Protein AF-A0A161ILF5-F1 (afdb_monomer_lite)

InterPro domains:
  IPR000164 Histone H3/CENP-A [PR00622] (2-23)
  IPR000164 Histone H3/CENP-A [PR00622] (26-43)
  IPR000164 Histone H3/CENP-A [PR00622] (48-64)
  IPR000164 Histone H3/CENP-A [PS00959] (35-43)
  IPR000164 Histone H3/CENP-A [PTHR11426] (1-64)
  IPR000164 Histone H3/CENP-A [SM00428] (2-64)
  IPR007125 Core Histone H2A/H2B/H3 domain [PF00125] (12-64)
  IPR009072 Histone-fold [G3DSA:1.10.20.10] (1-64)
  IPR009072 Histone-fold [SSF47113] (1-64)

Organism: NCBI:txid1840523

Structure (mmCIF, N/CA/C/O backbone):
data_AF-A0A161ILF5-F1
#
_entry.id   AF-A0A161ILF5-F1
#
loop_
_atom_site.group_PDB
_atom_site.id
_atom_site.type_symbol
_atom_site.label_atom_id
_atom_site.label_alt_id
_atom_site.label_comp_id
_atom_site.label_asym_id
_atom_site.label_entity_id
_atom_site.label_seq_id
_atom_site.pdbx_PDB_ins_code
_atom_site.Cartn_x
_atom_site.Cartn_y
_atom_site.Cartn_z
_atom_site.occupancy
_atom_site.B_iso_or_equiv
_atom_site.auth_seq_id
_atom_site.auth_comp_id
_atom_site.auth_asym_id
_atom_site.auth_atom_id
_atom_site.pdbx_PDB_model_num
ATOM 1 N N . THR A 1 1 ? 8.897 13.878 -46.999 1.00 51.00 1 THR A N 1
ATOM 2 C CA . THR A 1 1 ? 8.070 12.865 -46.307 1.00 51.00 1 THR A CA 1
ATOM 3 C C . THR A 1 1 ? 8.903 12.204 -45.218 1.00 51.00 1 THR A C 1
ATOM 5 O O . THR A 1 1 ? 9.560 11.199 -45.449 1.00 51.00 1 THR A O 1
ATOM 8 N N . GLY A 1 2 ? 8.981 12.827 -44.037 1.00 67.12 2 GLY A N 1
ATOM 9 C CA . GLY A 1 2 ? 9.769 12.294 -42.919 1.00 67.12 2 GLY A CA 1
ATOM 10 C C . GLY A 1 2 ? 9.041 11.118 -42.273 1.00 67.12 2 GLY A C 1
ATOM 11 O O . GLY A 1 2 ? 8.016 11.322 -41.631 1.00 67.12 2 GLY A O 1
ATOM 12 N N . GLY A 1 3 ? 9.519 9.893 -42.499 1.00 78.06 3 GLY A N 1
ATOM 13 C CA . GLY A 1 3 ? 8.889 8.674 -41.989 1.00 78.06 3 GLY A CA 1
ATOM 14 C C . GLY A 1 3 ? 8.791 8.650 -40.460 1.00 78.06 3 GLY A C 1
ATOM 15 O O . GLY A 1 3 ? 9.716 9.055 -39.757 1.00 78.06 3 GLY A O 1
ATOM 16 N N . VAL A 1 4 ? 7.664 8.155 -39.942 1.00 80.00 4 VAL A N 1
ATOM 17 C CA . VAL A 1 4 ? 7.415 8.005 -38.501 1.00 80.00 4 VAL A CA 1
ATOM 18 C C . VAL A 1 4 ? 8.452 7.051 -37.897 1.00 80.00 4 VAL A C 1
ATOM 20 O O . VAL A 1 4 ? 8.558 5.890 -38.297 1.00 80.00 4 VAL A O 1
ATOM 23 N N . LYS A 1 5 ? 9.234 7.533 -36.924 1.00 84.69 5 LYS A N 1
ATOM 24 C CA . LYS A 1 5 ? 10.236 6.725 -36.216 1.00 84.69 5 LYS A CA 1
ATOM 25 C C . LYS A 1 5 ? 9.531 5.620 -35.421 1.00 84.69 5 LYS A C 1
ATOM 27 O O . LYS A 1 5 ? 8.621 5.903 -34.644 1.00 84.69 5 LYS A O 1
ATOM 32 N N . LYS A 1 6 ? 9.957 4.363 -35.593 1.00 86.38 6 LYS A N 1
ATOM 33 C CA . LYS A 1 6 ? 9.398 3.233 -34.830 1.00 86.38 6 LYS A CA 1
ATOM 34 C C . LYS A 1 6 ? 9.601 3.457 -33.319 1.00 86.38 6 LYS A C 1
ATOM 36 O O . LYS A 1 6 ? 10.708 3.838 -32.925 1.00 86.38 6 LYS A O 1
ATOM 41 N N . PRO A 1 7 ? 8.588 3.193 -32.470 1.00 91.12 7 PRO A N 1
ATOM 42 C CA . PRO A 1 7 ? 8.742 3.264 -31.021 1.00 91.12 7 PRO A CA 1
ATOM 43 C C . PRO A 1 7 ? 9.848 2.327 -30.526 1.00 91.12 7 PRO A C 1
ATOM 45 O O . PRO A 1 7 ? 9.935 1.171 -30.943 1.00 91.12 7 PRO A O 1
ATOM 48 N N . HIS A 1 8 ? 10.696 2.821 -29.623 1.00 92.06 8 HIS A N 1
ATOM 49 C CA . HIS A 1 8 ? 11.731 2.004 -28.997 1.00 92.06 8 HIS A CA 1
ATOM 50 C C . HIS A 1 8 ? 11.099 0.957 -28.067 1.00 92.06 8 HIS A C 1
ATOM 52 O O . HIS A 1 8 ? 10.332 1.303 -27.167 1.00 92.06 8 HIS A O 1
ATOM 58 N N . ARG A 1 9 ? 11.471 -0.318 -28.238 1.0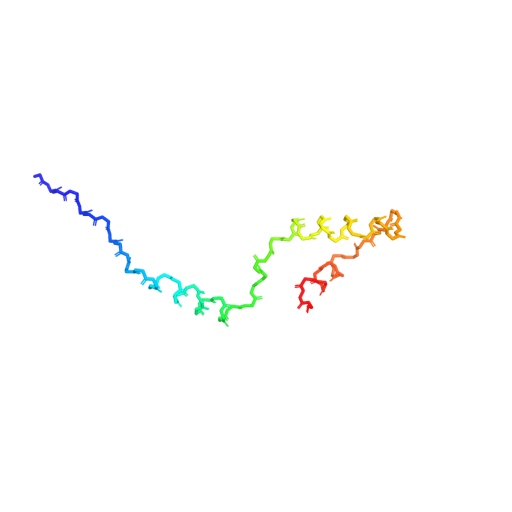0 94.38 9 ARG A N 1
ATOM 59 C CA . ARG A 1 9 ? 11.048 -1.423 -27.368 1.00 94.38 9 ARG A CA 1
ATOM 60 C C . ARG A 1 9 ? 12.237 -1.938 -26.562 1.00 94.38 9 ARG A C 1
ATOM 62 O O . ARG A 1 9 ? 13.241 -2.355 -27.128 1.00 94.38 9 ARG A O 1
ATOM 69 N N . TYR A 1 10 ? 12.105 -1.933 -25.237 1.00 95.56 10 TYR A N 1
ATOM 70 C CA . TYR A 1 10 ? 13.109 -2.508 -24.341 1.00 95.56 10 TYR A CA 1
ATOM 71 C C . TYR A 1 10 ? 13.185 -4.034 -24.488 1.00 95.56 10 TYR A C 1
ATOM 73 O 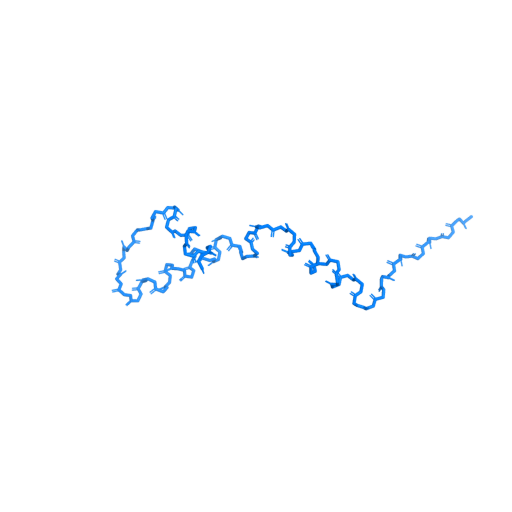O . TYR A 1 10 ? 12.179 -4.691 -24.765 1.00 95.56 10 TYR A O 1
ATOM 81 N N . ARG A 1 11 ? 14.377 -4.601 -24.261 1.00 96.62 11 ARG A N 1
ATOM 82 C CA . ARG A 1 11 ? 14.567 -6.056 -24.229 1.00 96.62 11 ARG A CA 1
ATOM 83 C C . ARG A 1 11 ? 13.814 -6.650 -23.025 1.00 96.62 11 ARG A C 1
ATOM 85 O O . ARG A 1 11 ? 13.694 -5.971 -21.995 1.00 96.62 11 ARG A O 1
ATOM 92 N N . PRO A 1 12 ? 13.325 -7.899 -23.118 1.00 97.25 12 PRO A N 1
ATOM 93 C CA . PRO A 1 12 ? 12.770 -8.606 -21.967 1.00 97.25 12 PRO A CA 1
ATOM 94 C C . PRO A 1 12 ? 13.718 -8.531 -20.761 1.00 97.25 12 PRO A C 1
ATOM 96 O O . PRO A 1 12 ? 14.936 -8.578 -20.917 1.00 97.25 12 PRO A O 1
ATOM 99 N N . GLY A 1 13 ? 13.167 -8.324 -19.565 1.00 96.94 13 GLY A N 1
ATOM 100 C CA . GLY A 1 13 ? 13.938 -8.165 -18.326 1.00 96.94 13 GLY A CA 1
ATOM 101 C C . GLY A 1 13 ? 14.449 -6.746 -18.043 1.00 96.94 13 GLY A C 1
ATOM 102 O O . GLY A 1 13 ? 14.606 -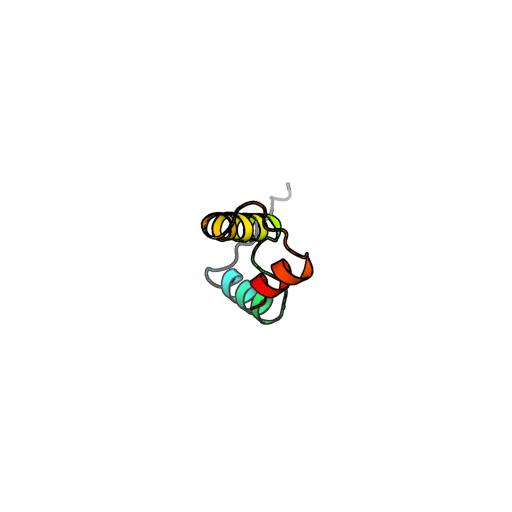6.392 -16.878 1.00 96.94 13 GLY A O 1
ATOM 103 N N . THR A 1 14 ? 14.630 -5.875 -19.047 1.00 97.88 14 THR A N 1
ATOM 104 C CA . THR A 1 14 ? 15.128 -4.503 -18.799 1.00 97.88 14 THR A CA 1
ATOM 105 C C . THR A 1 14 ? 14.151 -3.675 -17.961 1.00 97.88 14 THR A C 1
ATOM 107 O O . THR A 1 14 ? 14.563 -2.982 -17.032 1.00 97.88 14 THR A O 1
ATOM 110 N N . VAL A 1 15 ? 12.853 -3.748 -18.272 1.00 97.56 15 VAL A N 1
ATOM 111 C CA . VAL A 1 15 ? 11.818 -3.011 -17.527 1.00 97.56 15 VAL A CA 1
ATOM 112 C C . VAL A 1 15 ? 11.618 -3.614 -16.136 1.00 97.56 15 VAL A C 1
ATOM 114 O O . VAL A 1 15 ? 11.595 -2.865 -15.166 1.00 97.56 15 VAL A O 1
ATOM 117 N N . ALA A 1 16 ? 11.615 -4.946 -16.029 1.00 98.12 16 ALA A N 1
ATOM 118 C CA . ALA A 1 16 ? 11.480 -5.649 -14.754 1.00 98.12 16 ALA A CA 1
ATOM 119 C C . ALA A 1 16 ? 12.617 -5.309 -13.772 1.00 98.12 16 ALA A C 1
ATOM 121 O O . ALA A 1 16 ? 12.359 -4.940 -12.632 1.00 98.12 16 ALA A O 1
ATOM 122 N N . LEU A 1 17 ? 13.883 -5.330 -14.214 1.00 98.44 17 LEU A N 1
ATOM 123 C CA . LEU A 1 17 ? 15.021 -4.942 -13.364 1.00 98.44 17 LEU A CA 1
ATOM 124 C C . LEU A 1 17 ? 14.944 -3.477 -12.916 1.00 98.44 17 LEU A C 1
ATOM 126 O O . LEU A 1 17 ? 15.363 -3.138 -11.810 1.00 98.44 17 LEU A O 1
ATOM 130 N N . ARG A 1 18 ? 14.417 -2.594 -13.769 1.00 98.00 18 ARG A N 1
ATOM 131 C CA . ARG A 1 18 ? 14.200 -1.187 -13.421 1.00 98.00 18 ARG A CA 1
ATOM 132 C C . ARG A 1 18 ? 13.095 -1.030 -12.374 1.00 98.00 18 ARG A C 1
ATOM 134 O O . ARG A 1 18 ? 13.263 -0.233 -11.458 1.00 98.00 18 ARG A O 1
ATOM 141 N N . GLU A 1 19 ? 12.005 -1.781 -12.492 1.00 98.06 19 GLU A N 1
ATOM 142 C CA . GLU A 1 19 ? 10.906 -1.793 -11.520 1.00 98.06 19 GLU A CA 1
ATOM 143 C C . GLU A 1 19 ? 11.351 -2.359 -10.170 1.00 98.06 19 GLU A C 1
ATOM 145 O O . GLU A 1 19 ? 11.105 -1.720 -9.152 1.00 98.06 19 GLU A O 1
ATOM 150 N N . ILE A 1 20 ? 12.106 -3.463 -10.154 1.00 98.25 20 ILE A N 1
ATOM 151 C CA . ILE A 1 20 ? 12.690 -4.029 -8.927 1.00 98.25 20 ILE A CA 1
ATOM 152 C C . ILE A 1 20 ? 13.543 -2.981 -8.208 1.00 98.25 20 ILE A C 1
ATOM 154 O O . ILE A 1 20 ? 13.320 -2.707 -7.033 1.00 98.25 20 ILE A O 1
ATOM 158 N N . ARG A 1 21 ? 14.473 -2.327 -8.920 1.00 98.38 21 ARG A N 1
ATOM 159 C CA . ARG A 1 21 ? 15.318 -1.274 -8.330 1.00 98.38 21 ARG A CA 1
ATOM 160 C C . ARG A 1 21 ? 14.506 -0.083 -7.828 1.00 98.38 21 ARG A C 1
ATOM 162 O O . ARG A 1 21 ? 14.867 0.507 -6.815 1.00 98.38 21 ARG A O 1
ATOM 169 N N . ARG A 1 22 ? 13.434 0.293 -8.535 1.00 97.94 22 ARG A N 1
ATOM 170 C CA . ARG A 1 22 ? 12.529 1.365 -8.103 1.00 97.94 22 ARG A CA 1
ATOM 171 C C . ARG A 1 22 ? 11.847 0.987 -6.789 1.00 97.94 22 ARG A C 1
ATOM 173 O O . ARG A 1 22 ? 11.953 1.753 -5.838 1.00 97.94 22 ARG A O 1
ATOM 180 N N . TYR A 1 23 ? 11.192 -0.172 -6.736 1.00 98.00 23 TYR A N 1
ATOM 181 C CA . TYR A 1 23 ? 10.411 -0.595 -5.573 1.00 98.00 23 TYR A CA 1
ATOM 182 C C . TYR A 1 23 ? 11.274 -0.940 -4.362 1.00 98.00 23 TYR A C 1
ATOM 184 O O . TYR A 1 23 ? 10.861 -0.664 -3.247 1.00 98.00 23 TYR A O 1
ATOM 192 N N . GLN A 1 24 ? 12.492 -1.446 -4.564 1.00 98.12 24 GLN A N 1
ATOM 193 C CA . GLN A 1 24 ? 13.457 -1.645 -3.477 1.00 98.12 24 GLN A CA 1
ATOM 194 C C . GLN A 1 24 ? 14.000 -0.329 -2.898 1.00 98.12 24 GLN A C 1
ATOM 196 O O . GLN A 1 24 ? 14.460 -0.312 -1.762 1.00 98.12 24 GLN A O 1
ATOM 201 N N . LYS A 1 25 ? 13.990 0.768 -3.670 1.00 98.25 25 LYS A N 1
ATOM 202 C CA . LYS A 1 25 ? 14.470 2.082 -3.212 1.00 98.25 25 LYS A CA 1
ATOM 203 C C . LYS A 1 25 ? 13.385 2.891 -2.494 1.00 98.25 25 LYS A C 1
ATOM 205 O O . LYS A 1 25 ? 13.708 3.741 -1.669 1.00 98.25 25 LYS A O 1
ATOM 210 N N . SER A 1 26 ? 12.122 2.691 -2.853 1.00 97.31 26 SER A N 1
ATOM 211 C CA . SER A 1 26 ? 10.978 3.380 -2.253 1.00 97.31 26 SER A CA 1
ATOM 212 C C . SER A 1 26 ? 10.408 2.616 -1.063 1.00 97.31 26 SER A C 1
ATOM 214 O O . SER A 1 26 ? 10.519 1.400 -0.999 1.00 97.31 26 SER A O 1
ATOM 216 N N . THR A 1 27 ? 9.690 3.318 -0.194 1.00 96.50 27 THR A N 1
ATOM 217 C CA . THR A 1 27 ? 8.930 2.731 0.923 1.00 96.50 27 THR A CA 1
ATOM 218 C C . THR A 1 27 ? 7.432 3.013 0.790 1.00 96.50 27 THR A C 1
ATOM 220 O O . THR A 1 27 ? 6.716 3.101 1.780 1.00 96.50 27 THR A O 1
ATOM 223 N N . GLU A 1 28 ? 6.951 3.258 -0.434 1.00 96.44 28 GLU A N 1
ATOM 224 C CA . GLU A 1 28 ? 5.529 3.497 -0.667 1.00 96.44 28 GLU A CA 1
ATOM 225 C C . GLU A 1 28 ? 4.739 2.188 -0.601 1.00 96.44 28 GLU A C 1
ATOM 227 O O . GLU A 1 28 ? 5.190 1.144 -1.074 1.00 96.44 28 GLU A O 1
ATOM 232 N N . LEU A 1 29 ? 3.526 2.254 -0.055 1.00 96.94 29 LEU A N 1
ATOM 233 C CA . LEU A 1 29 ? 2.615 1.119 -0.042 1.00 96.94 29 LEU A CA 1
ATOM 234 C C . LEU A 1 29 ? 2.260 0.701 -1.472 1.00 96.94 29 LEU A C 1
ATOM 236 O O . LEU A 1 29 ? 1.677 1.472 -2.238 1.00 96.94 29 LEU A O 1
ATOM 240 N N . LEU A 1 30 ? 2.564 -0.551 -1.811 1.00 97.06 30 LEU A N 1
ATOM 241 C CA . LEU A 1 30 ? 2.287 -1.105 -3.140 1.00 97.06 30 LEU A CA 1
ATOM 242 C C . LEU A 1 30 ? 0.822 -1.540 -3.301 1.00 97.06 30 LEU A C 1
ATOM 244 O O . LEU A 1 30 ? 0.299 -1.593 -4.415 1.00 97.06 30 LEU A O 1
ATOM 248 N N . ILE A 1 31 ? 0.137 -1.812 -2.187 1.00 97.19 31 ILE A N 1
ATOM 249 C CA . ILE A 1 31 ? -1.279 -2.184 -2.160 1.00 97.19 31 ILE A CA 1
ATOM 250 C C . ILE A 1 31 ? -2.135 -0.920 -2.003 1.00 97.19 31 ILE A C 1
ATOM 252 O O . ILE A 1 31 ? -1.879 -0.053 -1.164 1.00 97.19 31 ILE A O 1
ATOM 256 N N . ARG A 1 32 ? -3.187 -0.796 -2.822 1.00 97.81 32 ARG A N 1
ATOM 257 C CA . ARG A 1 32 ? -4.103 0.355 -2.784 1.00 97.81 32 ARG A CA 1
ATOM 258 C C . ARG A 1 32 ? -4.884 0.389 -1.463 1.00 97.81 32 ARG A C 1
ATOM 260 O O . ARG A 1 32 ? -5.472 -0.611 -1.060 1.00 97.81 32 ARG A O 1
ATOM 267 N N . LYS A 1 33 ? -4.985 1.581 -0.864 1.00 96.19 33 LYS A N 1
ATOM 268 C CA . LYS A 1 33 ? -5.600 1.796 0.459 1.00 96.19 33 LYS A CA 1
ATOM 269 C C . LYS A 1 33 ? -7.068 1.358 0.556 1.00 96.19 33 LYS A C 1
ATOM 271 O O . LYS A 1 33 ? -7.440 0.692 1.511 1.00 96.19 33 LYS A O 1
ATOM 276 N N . LEU A 1 34 ? -7.914 1.717 -0.418 1.00 97.25 34 LEU A N 1
ATOM 277 C CA . LEU A 1 34 ? -9.356 1.432 -0.341 1.00 97.25 34 LEU A CA 1
ATOM 278 C C . LEU A 1 34 ? -9.681 -0.076 -0.424 1.00 97.25 34 LEU A C 1
ATOM 280 O O . LEU A 1 34 ? -10.439 -0.545 0.425 1.00 97.25 34 LEU A O 1
ATOM 284 N N . PRO A 1 35 ? -9.129 -0.852 -1.381 1.00 98.25 35 PRO A N 1
ATOM 285 C CA . PRO A 1 35 ? -9.287 -2.306 -1.379 1.00 98.25 35 PRO A CA 1
ATOM 286 C C . PRO A 1 35 ? -8.771 -2.965 -0.095 1.00 98.25 35 PRO A C 1
ATOM 288 O O . PRO A 1 35 ? -9.481 -3.783 0.479 1.00 98.25 35 PRO A O 1
ATOM 291 N N . PHE A 1 36 ? -7.597 -2.553 0.400 1.00 98.38 36 PHE A N 1
ATOM 292 C CA . PHE A 1 36 ? -7.041 -3.078 1.650 1.00 98.38 36 PHE A CA 1
ATOM 293 C C . PHE A 1 36 ? -7.961 -2.796 2.848 1.00 98.38 36 PHE A C 1
ATOM 295 O O . PHE A 1 36 ? -8.302 -3.698 3.606 1.00 98.38 36 PHE A O 1
ATOM 302 N N . GLN A 1 37 ? -8.468 -1.566 2.969 1.00 97.94 37 GLN A N 1
ATOM 303 C CA . GLN A 1 37 ? -9.423 -1.194 4.014 1.00 97.94 37 GLN A CA 1
ATOM 304 C C . GLN A 1 37 ? -10.728 -2.006 3.945 1.00 97.94 37 GLN A C 1
ATOM 306 O O . GLN A 1 37 ? -11.300 -2.316 4.989 1.00 97.94 37 GLN A O 1
ATOM 311 N N . ARG A 1 38 ? -11.235 -2.317 2.742 1.00 97.88 38 ARG A N 1
ATOM 312 C CA . ARG A 1 38 ? -12.434 -3.158 2.578 1.00 97.88 38 ARG A CA 1
ATOM 313 C C . ARG A 1 38 ? -12.175 -4.578 3.071 1.00 97.88 38 ARG A C 1
ATOM 315 O O . ARG A 1 38 ? -12.973 -5.065 3.858 1.00 97.88 38 ARG A O 1
ATOM 322 N N . LEU A 1 39 ? -11.036 -5.163 2.700 1.00 98.06 39 LEU A N 1
ATOM 323 C CA . LEU A 1 39 ? -10.630 -6.496 3.149 1.00 98.06 39 LEU A CA 1
ATOM 324 C C . LEU A 1 39 ? -10.502 -6.576 4.677 1.00 98.06 39 LEU A C 1
ATOM 326 O O . LEU A 1 39 ? -11.019 -7.500 5.292 1.00 98.06 39 LEU A O 1
ATOM 330 N N . VAL A 1 40 ? -9.882 -5.573 5.308 1.00 97.94 40 VAL A N 1
ATOM 331 C CA . VAL A 1 40 ? -9.785 -5.503 6.777 1.00 97.94 40 VAL A CA 1
ATOM 332 C C . VAL A 1 40 ? -11.171 -5.511 7.430 1.00 97.94 40 VAL A C 1
ATOM 334 O O . VAL A 1 40 ? -11.371 -6.172 8.445 1.00 97.94 40 VAL A O 1
ATOM 337 N N . ARG A 1 41 ? -12.140 -4.785 6.859 1.00 97.00 41 ARG A N 1
ATOM 338 C CA . ARG A 1 41 ? -13.512 -4.727 7.389 1.00 97.00 41 ARG A CA 1
ATOM 339 C C . ARG A 1 41 ? -14.288 -6.015 7.163 1.00 97.00 41 ARG A C 1
ATOM 341 O O . ARG A 1 41 ? -15.020 -6.405 8.060 1.00 97.00 41 ARG A O 1
ATOM 348 N N . GLU A 1 42 ? -14.117 -6.635 6.001 1.00 97.44 42 GLU A N 1
ATOM 349 C CA . GLU A 1 42 ? -14.717 -7.926 5.660 1.00 97.44 42 GLU A CA 1
ATOM 350 C C . GLU A 1 42 ? -14.293 -8.993 6.674 1.00 97.44 42 GLU A C 1
ATOM 352 O O . GLU A 1 42 ? -15.142 -9.551 7.356 1.00 97.44 42 GLU A O 1
ATOM 357 N N . ILE A 1 43 ? -12.984 -9.156 6.893 1.00 97.81 43 ILE A N 1
ATOM 358 C CA . ILE A 1 43 ? -12.450 -10.123 7.864 1.00 97.81 43 ILE A CA 1
ATOM 359 C C . ILE A 1 43 ? -12.921 -9.799 9.287 1.00 97.81 43 ILE A C 1
ATOM 361 O O . ILE A 1 43 ? -13.299 -10.686 10.043 1.00 97.81 43 ILE A O 1
ATOM 365 N N . ALA A 1 44 ? -12.903 -8.524 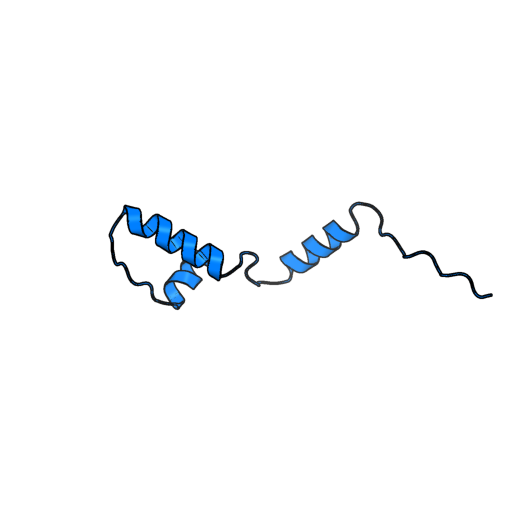9.684 1.00 97.62 44 ALA A N 1
ATOM 366 C CA . ALA A 1 44 ? -13.299 -8.133 11.035 1.00 97.62 44 ALA A CA 1
ATOM 367 C C . ALA A 1 44 ? -14.789 -8.377 11.322 1.00 97.62 44 ALA A C 1
ATOM 369 O O . ALA A 1 44 ? -15.154 -8.623 12.475 1.00 97.62 44 ALA A O 1
ATOM 370 N N . GLN A 1 45 ? -15.635 -8.318 10.290 1.00 96.69 45 GLN A N 1
ATOM 371 C CA . GLN A 1 45 ? -17.070 -8.552 10.405 1.00 96.69 45 GLN A CA 1
ATOM 372 C C . GLN A 1 45 ? -17.388 -9.992 10.828 1.00 96.69 45 GLN A C 1
ATOM 374 O O . GLN A 1 45 ? -18.353 -10.185 11.567 1.00 96.69 45 GLN A O 1
ATOM 379 N N . ASP A 1 46 ? -16.547 -10.961 10.457 1.00 97.19 46 ASP A N 1
ATOM 380 C CA . ASP A 1 46 ? -16.687 -12.365 10.865 1.00 97.19 46 ASP A CA 1
ATOM 381 C C . ASP A 1 46 ? -16.464 -12.572 12.373 1.00 97.19 46 ASP A C 1
ATOM 383 O O . ASP A 1 46 ? -16.981 -13.522 12.961 1.00 97.19 46 ASP A O 1
ATOM 387 N N . PHE A 1 47 ? -15.719 -11.673 13.025 1.00 97.00 47 PHE A N 1
ATOM 388 C CA . PHE A 1 47 ? -15.446 -11.744 14.464 1.00 97.00 47 PHE A CA 1
ATOM 389 C C . PHE A 1 47 ? -16.433 -10.928 15.292 1.00 97.00 47 PHE A C 1
ATOM 391 O O . PHE A 1 47 ? -16.861 -11.360 16.364 1.00 97.00 47 PHE A O 1
ATOM 398 N N . LYS A 1 48 ? -16.755 -9.712 14.841 1.00 96.69 48 LYS A N 1
ATOM 399 C CA . LYS A 1 48 ? -17.691 -8.823 15.529 1.00 96.69 48 LYS A CA 1
ATOM 400 C C . LYS A 1 48 ? -18.269 -7.800 14.561 1.00 96.69 48 LYS A C 1
ATOM 402 O O . LYS A 1 48 ? -17.540 -7.043 13.916 1.00 96.69 48 LYS A O 1
ATOM 407 N N . THR A 1 49 ? -19.594 -7.722 14.530 1.00 94.81 49 THR A N 1
ATOM 408 C CA . THR A 1 49 ? -20.307 -6.711 13.748 1.00 94.81 49 THR A CA 1
ATOM 409 C C . THR A 1 49 ? -20.081 -5.307 14.322 1.00 94.81 49 THR A C 1
ATOM 411 O O . THR A 1 49 ? -19.797 -5.130 15.508 1.00 94.81 49 THR A O 1
ATOM 414 N N . ASP A 1 50 ? -20.180 -4.293 13.459 1.00 92.44 50 ASP A N 1
ATOM 415 C CA . ASP A 1 50 ? -20.139 -2.864 13.819 1.00 92.44 50 ASP A CA 1
ATOM 416 C C . ASP A 1 50 ? -18.826 -2.353 14.443 1.00 92.44 50 ASP A C 1
ATOM 418 O O . ASP A 1 50 ? -18.780 -1.304 15.096 1.00 92.44 50 ASP A O 1
ATOM 422 N N . LEU A 1 51 ? -17.712 -3.048 14.193 1.00 95.62 51 LEU A N 1
ATOM 423 C CA . LEU A 1 51 ? -16.385 -2.569 14.573 1.00 95.62 51 LEU A CA 1
ATOM 424 C C . LEU A 1 51 ? -15.985 -1.296 13.808 1.00 95.62 51 LEU A C 1
ATOM 426 O O . LEU A 1 51 ? -16.066 -1.191 12.578 1.00 95.62 51 LEU A O 1
ATOM 430 N N . ARG A 1 52 ? -15.469 -0.317 14.556 1.00 96.25 52 ARG A N 1
ATOM 431 C CA . ARG A 1 52 ? -14.880 0.911 14.011 1.00 96.25 52 ARG A CA 1
ATOM 432 C C . ARG A 1 52 ? -13.365 0.840 14.118 1.00 96.25 52 ARG A C 1
ATOM 434 O O . ARG A 1 52 ? -12.822 0.476 15.153 1.00 96.25 52 ARG A O 1
ATOM 441 N N . PHE A 1 53 ? -12.700 1.253 13.047 1.00 96.75 53 PHE A N 1
ATOM 442 C CA . PHE A 1 53 ? -11.248 1.309 12.974 1.00 96.75 53 PHE A CA 1
ATOM 443 C C . PHE A 1 53 ? -10.780 2.757 12.990 1.00 96.75 53 PHE A C 1
ATOM 445 O O . PHE A 1 53 ? -11.329 3.597 12.271 1.00 96.75 53 PHE A O 1
ATOM 452 N N . GLN A 1 54 ? -9.740 3.033 13.774 1.00 97.94 54 GLN A N 1
ATOM 453 C CA . GLN A 1 54 ? -8.954 4.250 13.609 1.00 97.94 54 GLN A CA 1
ATOM 454 C C . GLN A 1 54 ? -8.220 4.206 12.264 1.00 97.94 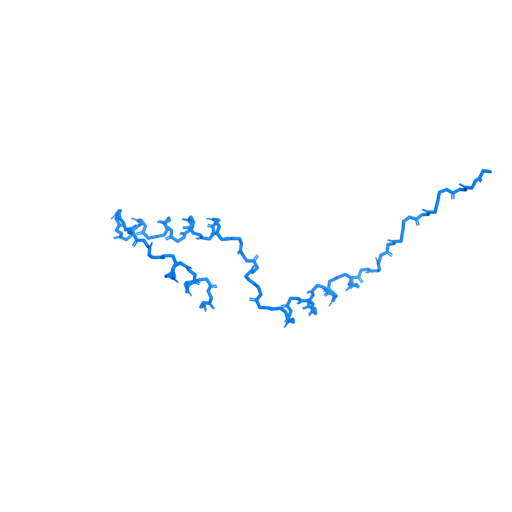54 GLN A C 1
ATOM 456 O O . GLN A 1 54 ? -7.811 3.139 11.804 1.00 97.94 54 GLN A O 1
ATOM 461 N N . SER A 1 55 ? -8.025 5.365 11.636 1.00 95.38 55 SER A N 1
ATOM 462 C CA . SER A 1 55 ? -7.288 5.455 10.369 1.00 95.38 55 SER A CA 1
ATOM 463 C C . SER A 1 55 ? -5.841 4.975 10.515 1.00 95.38 55 SER A C 1
ATOM 465 O O . SER A 1 55 ? -5.349 4.252 9.653 1.00 95.38 55 SER A O 1
ATOM 467 N N . SER A 1 56 ? -5.187 5.308 11.631 1.00 97.25 56 SER A N 1
ATOM 468 C CA . SER A 1 56 ? -3.844 4.834 11.980 1.00 97.25 56 SER A CA 1
ATOM 469 C C . SER A 1 56 ? -3.774 3.316 12.144 1.00 97.25 56 SER A C 1
ATOM 471 O O . SER A 1 56 ? -2.794 2.719 11.718 1.00 97.25 56 SER A O 1
ATOM 473 N N . ALA A 1 57 ? -4.813 2.679 12.693 1.00 97.62 57 ALA A N 1
ATOM 474 C CA . ALA A 1 57 ? -4.846 1.228 12.871 1.00 97.62 57 ALA A CA 1
ATOM 475 C C . ALA A 1 57 ? -4.887 0.488 11.526 1.00 97.62 57 ALA A C 1
ATOM 477 O O . ALA A 1 57 ? -4.149 -0.471 11.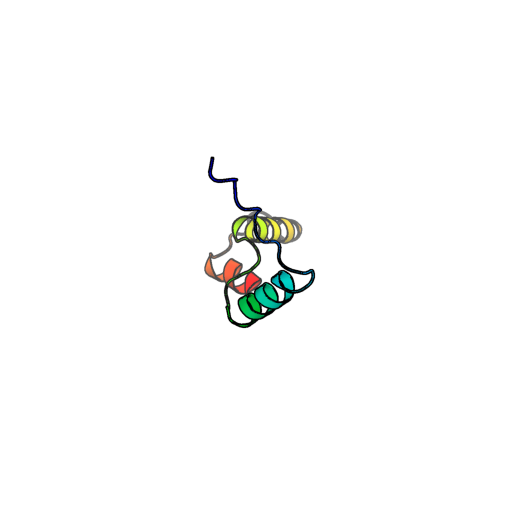333 1.00 97.62 57 ALA A O 1
ATOM 478 N N . VAL A 1 58 ? -5.695 0.962 10.569 1.00 96.62 58 VAL A N 1
ATOM 479 C CA . VAL A 1 58 ? -5.736 0.369 9.217 1.00 96.62 58 VAL A CA 1
ATOM 480 C C . VAL A 1 58 ? -4.394 0.538 8.504 1.00 96.62 58 VAL A C 1
ATOM 482 O O . VAL A 1 58 ? -3.951 -0.380 7.826 1.00 96.62 58 VAL A O 1
ATOM 485 N N . MET A 1 59 ? -3.733 1.687 8.680 1.00 96.50 59 MET A N 1
ATOM 486 C CA . MET A 1 59 ? -2.390 1.904 8.138 1.00 96.50 59 MET A CA 1
ATOM 487 C C . MET A 1 59 ? -1.364 0.972 8.790 1.00 96.50 59 MET A C 1
ATOM 489 O O . MET A 1 59 ? -0.602 0.338 8.076 1.00 96.50 59 MET A O 1
ATOM 493 N N . ALA A 1 60 ? -1.385 0.823 10.116 1.00 97.69 60 ALA A N 1
ATOM 494 C CA . ALA A 1 60 ? -0.473 -0.066 10.835 1.00 97.69 60 ALA A CA 1
ATOM 495 C C . ALA A 1 60 ? -0.614 -1.533 10.396 1.00 97.69 60 ALA A C 1
ATOM 497 O O . ALA A 1 60 ? 0.391 -2.209 10.224 1.00 97.69 60 ALA A O 1
ATOM 498 N N . LEU A 1 61 ? -1.843 -1.999 10.145 1.00 97.19 61 LEU A N 1
ATOM 499 C CA . LEU A 1 61 ? -2.094 -3.335 9.592 1.00 97.19 61 LEU A CA 1
ATOM 500 C C . LEU A 1 61 ? -1.510 -3.530 8.186 1.00 97.19 61 LEU A C 1
ATOM 502 O O . LEU A 1 61 ? -1.290 -4.666 7.790 1.00 97.19 61 LEU A O 1
ATOM 506 N N . GLN A 1 62 ? -1.320 -2.455 7.417 1.00 96.69 62 GLN A N 1
ATOM 507 C CA . GLN A 1 62 ? -0.748 -2.527 6.072 1.00 96.69 62 GLN A CA 1
ATOM 508 C C . GLN A 1 62 ? 0.786 -2.442 6.067 1.00 96.69 62 GLN A C 1
ATOM 510 O O . GLN A 1 62 ? 1.413 -2.903 5.116 1.00 96.69 62 GLN A O 1
ATOM 515 N N . GLU A 1 63 ? 1.372 -1.806 7.081 1.00 94.94 63 GLU A N 1
ATOM 516 C CA . GLU A 1 63 ? 2.825 -1.648 7.233 1.00 94.94 63 GLU A CA 1
ATOM 517 C C . GLU A 1 63 ? 3.494 -2.867 7.895 1.00 94.94 63 GLU A C 1
ATOM 519 O O . GLU A 1 63 ? 4.686 -3.084 7.684 1.00 94.94 63 GLU A O 1
ATOM 524 N N . ALA A 1 64 ? 2.750 -3.620 8.717 1.00 87.12 64 ALA A N 1
ATOM 525 C CA . ALA A 1 64 ? 3.224 -4.811 9.433 1.00 87.12 64 ALA A CA 1
ATOM 526 C C . ALA A 1 64 ? 3.339 -6.044 8.523 1.00 87.12 64 ALA A C 1
ATOM 528 O O . ALA A 1 64 ? 4.317 -6.804 8.713 1.00 87.12 64 ALA A O 1
#

Sequence (64 aa):
TGGVKKPHRYRPGTVALREIRRYQKSTELLIRKLPFQRLVREIAQDFKTDLRFQSSAVMALQEA

pLDDT: mean 94.65, std 7.7, range [51.0, 98.44]

Radius of gyration: 20.84 Å; chains: 1; bounding box: 36×25×62 Å

Foldseek 3Di:
DDDDDDDDDDDPPPVVVVVVVVVVVDPDQPDDLPVLVVVVQVVVVVVPPPDDDDPVRSVVVSND

Secondary structure (DSSP, 8-state):
--PPPPPP-PPTTHHHHHHHHHHHH----SS-HHHHHHHHHHHHHHH-TT----HHHHHHHHH-